Protein AF-A0A066RLZ9-F1 (afdb_monomer_lite)

pLDDT: mean 83.18, std 14.04, range [48.0, 96.62]

Structure (mmCIF, N/CA/C/O backbone):
data_AF-A0A066RLZ9-F1
#
_entry.id   AF-A0A066RLZ9-F1
#
loop_
_atom_site.group_PDB
_atom_site.id
_atom_site.type_symbol
_atom_site.label_atom_id
_atom_site.label_alt_id
_atom_site.label_comp_id
_atom_site.label_asym_id
_atom_site.label_entity_id
_atom_site.label_seq_id
_atom_site.pdbx_PDB_ins_code
_atom_site.Cartn_x
_atom_site.Cartn_y
_atom_site.Cartn_z
_atom_site.occupancy
_atom_site.B_iso_or_equiv
_atom_site.auth_seq_id
_atom_site.auth_comp_id
_atom_site.auth_asym_id
_atom_site.auth_atom_id
_atom_site.pdbx_PDB_model_num
ATOM 1 N N . MET A 1 1 ? 11.534 8.506 -28.610 1.00 51.94 1 MET A N 1
ATOM 2 C CA . MET A 1 1 ? 12.753 8.235 -27.814 1.00 51.94 1 MET A CA 1
ATOM 3 C C . MET A 1 1 ? 12.462 7.071 -26.881 1.00 51.94 1 MET A C 1
ATOM 5 O O . MET A 1 1 ? 11.448 7.120 -26.196 1.00 51.94 1 MET A O 1
ATOM 9 N N . SER A 1 2 ? 13.287 6.020 -26.891 1.00 68.06 2 SER A N 1
ATOM 10 C CA . SER A 1 2 ? 13.177 4.918 -25.924 1.00 68.06 2 SER A CA 1
ATOM 11 C C . SER A 1 2 ? 13.408 5.461 -24.516 1.00 68.06 2 SER A C 1
ATOM 13 O O . SER A 1 2 ? 14.393 6.167 -24.299 1.00 68.06 2 SER A O 1
ATOM 15 N N . LYS A 1 3 ? 12.529 5.142 -23.558 1.00 74.06 3 LYS A N 1
ATOM 16 C CA . LYS A 1 3 ? 12.810 5.419 -22.142 1.00 74.06 3 LYS A CA 1
ATOM 17 C C . LYS A 1 3 ? 14.037 4.612 -21.713 1.00 74.06 3 LYS A C 1
ATOM 19 O O . LYS A 1 3 ? 14.257 3.505 -22.207 1.00 74.06 3 LYS A O 1
ATOM 24 N N . SER A 1 4 ? 14.844 5.167 -20.812 1.00 90.75 4 SER A N 1
ATOM 25 C CA . SER A 1 4 ? 15.945 4.423 -20.199 1.00 90.75 4 SER A CA 1
ATOM 26 C C . SER A 1 4 ? 15.399 3.349 -19.254 1.00 90.75 4 SER A C 1
ATOM 28 O O . SER A 1 4 ? 14.310 3.499 -18.692 1.00 90.75 4 SER A O 1
ATOM 30 N N . LEU A 1 5 ? 16.168 2.278 -19.039 1.00 88.25 5 LEU A N 1
ATOM 31 C CA . LEU A 1 5 ? 15.798 1.200 -18.115 1.00 88.25 5 LEU A CA 1
ATOM 32 C C . LEU A 1 5 ? 15.478 1.735 -16.709 1.00 88.25 5 LEU A C 1
ATOM 34 O O . LEU A 1 5 ? 14.479 1.348 -16.111 1.00 88.25 5 LEU A O 1
ATOM 38 N N . SER A 1 6 ? 16.273 2.685 -16.210 1.00 82.50 6 SER A N 1
ATOM 39 C CA . SER A 1 6 ? 16.059 3.307 -14.898 1.00 82.50 6 SER A CA 1
ATOM 40 C C . SER A 1 6 ? 14.718 4.041 -14.806 1.00 82.50 6 SER A C 1
ATOM 42 O O . SER A 1 6 ? 14.030 3.934 -13.793 1.00 82.50 6 SER A O 1
ATOM 44 N N . ALA A 1 7 ? 14.305 4.738 -15.870 1.00 84.50 7 ALA A N 1
ATOM 45 C CA . ALA A 1 7 ? 13.005 5.407 -15.907 1.00 84.50 7 ALA A CA 1
ATOM 46 C C . ALA A 1 7 ? 11.845 4.395 -15.877 1.00 84.50 7 ALA A C 1
ATOM 48 O O . ALA A 1 7 ? 10.866 4.603 -15.162 1.00 84.50 7 ALA A O 1
ATOM 49 N N . ILE A 1 8 ? 11.985 3.271 -16.588 1.00 88.19 8 ILE A N 1
ATOM 50 C CA . ILE A 1 8 ? 10.994 2.183 -16.589 1.00 88.19 8 ILE A CA 1
ATOM 51 C C . ILE A 1 8 ? 10.862 1.564 -15.191 1.00 88.19 8 ILE A C 1
ATOM 53 O O . ILE A 1 8 ? 9.748 1.339 -14.721 1.00 88.19 8 ILE A O 1
ATOM 57 N N . VAL A 1 9 ? 11.976 1.330 -14.490 1.00 85.50 9 VAL A N 1
ATOM 58 C CA . VAL A 1 9 ? 11.957 0.783 -13.122 1.00 85.50 9 VAL A CA 1
ATOM 59 C C . VAL A 1 9 ? 11.183 1.694 -12.167 1.00 85.50 9 VAL A C 1
ATOM 61 O O . VAL A 1 9 ? 10.359 1.206 -11.393 1.00 85.50 9 VAL A O 1
ATOM 64 N N . VAL A 1 10 ? 11.401 3.010 -12.231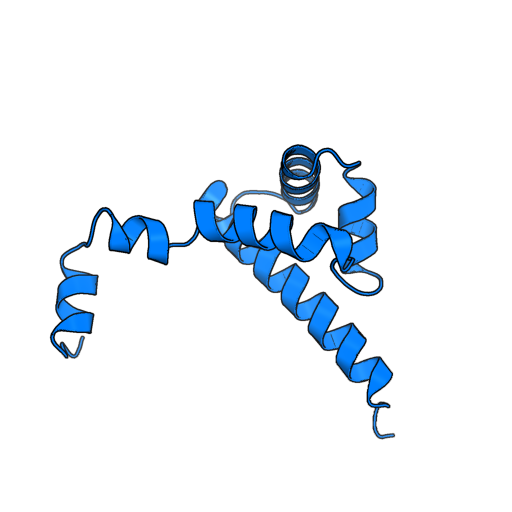 1.00 85.38 10 VAL A N 1
ATOM 65 C CA . VAL A 1 10 ? 10.674 3.977 -11.390 1.00 85.38 10 VAL A CA 1
ATOM 66 C C . VAL A 1 10 ? 9.172 3.952 -11.688 1.00 85.38 10 VAL A C 1
ATOM 68 O O . VAL A 1 10 ? 8.360 3.939 -10.761 1.00 85.38 10 VAL A O 1
ATOM 71 N N . GLU A 1 11 ? 8.787 3.889 -12.963 1.00 86.50 11 GLU A N 1
ATOM 72 C CA . GLU A 1 11 ? 7.378 3.784 -13.362 1.00 86.50 11 GLU A CA 1
ATOM 73 C C . GLU A 1 11 ? 6.723 2.502 -12.838 1.00 86.50 11 GLU A C 1
ATOM 75 O O . GLU A 1 11 ? 5.629 2.563 -12.272 1.00 86.50 11 GLU A O 1
ATOM 80 N N . LEU A 1 12 ? 7.411 1.362 -12.941 1.00 88.25 12 LEU A N 1
ATOM 81 C CA . LEU A 1 12 ? 6.926 0.085 -12.415 1.00 88.25 12 LEU A CA 1
ATOM 82 C C . LEU A 1 12 ? 6.741 0.123 -10.895 1.00 88.25 12 LEU A C 1
ATOM 84 O O . LEU A 1 12 ? 5.720 -0.345 -10.394 1.00 88.25 12 LEU A O 1
ATOM 88 N N . ARG A 1 13 ? 7.679 0.724 -10.153 1.00 90.12 13 ARG A N 1
ATOM 89 C CA . ARG A 1 13 ? 7.566 0.856 -8.690 1.00 90.12 13 ARG A CA 1
ATOM 90 C C . ARG A 1 13 ? 6.379 1.726 -8.276 1.00 90.12 13 ARG A C 1
ATOM 92 O O . ARG A 1 13 ? 5.645 1.360 -7.358 1.00 90.12 13 ARG A O 1
ATOM 99 N N . ARG A 1 14 ? 6.142 2.843 -8.974 1.00 88.81 14 ARG A N 1
ATOM 100 C CA . ARG A 1 14 ? 4.953 3.687 -8.750 1.00 88.81 14 ARG A CA 1
ATOM 101 C C . ARG A 1 14 ? 3.667 2.928 -9.052 1.00 88.81 14 ARG A C 1
ATOM 103 O O . ARG A 1 14 ? 2.735 2.970 -8.252 1.00 88.81 14 ARG A O 1
ATOM 110 N N . ALA A 1 15 ? 3.620 2.224 -10.182 1.00 86.19 15 ALA A N 1
ATOM 111 C CA . ALA A 1 15 ? 2.459 1.436 -10.580 1.00 86.19 15 ALA A CA 1
ATOM 112 C C . ALA A 1 15 ? 2.151 0.327 -9.562 1.00 86.19 15 ALA A C 1
ATOM 114 O O . ALA A 1 15 ? 0.986 0.130 -9.210 1.00 86.19 15 ALA A O 1
ATOM 115 N N . ALA A 1 16 ? 3.186 -0.339 -9.041 1.00 90.12 16 ALA A N 1
ATOM 116 C CA . ALA A 1 16 ? 3.060 -1.347 -7.996 1.00 90.12 16 ALA A CA 1
ATOM 117 C C . ALA A 1 16 ? 2.487 -0.761 -6.695 1.00 90.12 16 ALA A C 1
ATOM 119 O O . ALA A 1 16 ? 1.538 -1.319 -6.149 1.00 90.12 16 ALA A O 1
ATOM 120 N N . LEU A 1 17 ? 2.985 0.395 -6.235 1.00 93.19 17 LEU A N 1
ATOM 121 C CA . LEU A 1 17 ? 2.426 1.077 -5.062 1.00 93.19 17 LEU A CA 1
ATOM 122 C C . LEU A 1 17 ? 0.961 1.483 -5.285 1.00 93.19 17 LEU A C 1
ATOM 124 O O . LEU A 1 17 ? 0.116 1.233 -4.433 1.00 93.19 17 LEU A O 1
ATOM 128 N N . GLN A 1 18 ? 0.627 2.048 -6.445 1.00 92.56 18 GLN A N 1
ATOM 129 C CA . GLN A 1 18 ? -0.759 2.398 -6.769 1.00 92.56 18 GLN A CA 1
ATOM 130 C C . GLN A 1 18 ? -1.678 1.168 -6.779 1.00 92.56 18 GLN A C 1
ATOM 132 O O . GLN A 1 18 ? -2.803 1.227 -6.289 1.00 92.56 18 GLN A O 1
ATOM 137 N N . ALA A 1 19 ? -1.204 0.032 -7.295 1.00 90.56 19 ALA A N 1
ATOM 138 C CA . ALA A 1 19 ? -1.946 -1.224 -7.240 1.00 90.56 19 ALA A CA 1
ATOM 139 C C . ALA A 1 19 ? -2.134 -1.724 -5.798 1.00 90.56 19 ALA A C 1
ATOM 141 O O . ALA A 1 19 ? -3.237 -2.130 -5.441 1.00 90.56 19 ALA A O 1
ATOM 142 N N . ALA A 1 20 ? -1.097 -1.630 -4.962 1.00 91.69 20 ALA A N 1
ATOM 143 C CA . ALA A 1 20 ? -1.173 -1.968 -3.545 1.00 91.69 20 ALA A CA 1
ATOM 144 C C . ALA A 1 20 ? -2.222 -1.117 -2.808 1.00 91.69 20 ALA A C 1
ATOM 146 O O . ALA A 1 20 ? -3.088 -1.670 -2.134 1.00 91.69 20 ALA A O 1
ATOM 147 N N . LEU A 1 21 ? -2.209 0.207 -2.995 1.00 93.25 21 LEU A N 1
ATOM 148 C CA . LEU A 1 21 ? -3.189 1.111 -2.381 1.00 93.25 21 LEU A CA 1
ATOM 149 C C . LEU A 1 21 ? -4.619 0.829 -2.860 1.00 93.25 21 LEU A C 1
ATOM 151 O O . LEU A 1 21 ? -5.547 0.846 -2.054 1.00 93.25 21 LEU A O 1
ATOM 155 N N . ARG A 1 22 ? -4.808 0.504 -4.147 1.00 91.62 22 ARG A N 1
ATOM 156 C CA . ARG A 1 22 ? -6.116 0.074 -4.670 1.00 91.62 22 ARG A CA 1
ATOM 157 C C . ARG A 1 22 ? -6.604 -1.216 -4.016 1.00 91.62 22 ARG A C 1
ATOM 159 O O . ARG A 1 22 ? -7.773 -1.281 -3.650 1.00 91.62 22 ARG A O 1
ATOM 166 N N . ASN A 1 23 ? -5.729 -2.206 -3.838 1.00 89.94 23 ASN A N 1
ATOM 167 C CA . ASN A 1 23 ? -6.082 -3.455 -3.156 1.00 89.94 23 ASN A CA 1
ATOM 168 C C . ASN A 1 23 ? -6.462 -3.209 -1.693 1.00 89.94 23 ASN A C 1
ATOM 170 O O . ASN A 1 23 ? -7.449 -3.762 -1.216 1.00 89.94 23 ASN A O 1
ATOM 174 N N . ILE A 1 24 ? -5.723 -2.344 -0.996 1.00 90.50 24 ILE A N 1
ATOM 175 C CA . ILE A 1 24 ? -6.066 -1.941 0.372 1.00 90.50 24 ILE A CA 1
ATOM 176 C C . ILE A 1 24 ? -7.436 -1.258 0.393 1.00 90.50 24 ILE A C 1
ATOM 178 O O . ILE A 1 24 ? -8.286 -1.644 1.189 1.00 90.50 24 ILE A O 1
ATOM 182 N N . ASN A 1 25 ? -7.699 -0.312 -0.513 1.00 92.94 25 ASN A N 1
ATOM 183 C CA . ASN A 1 25 ? -9.001 0.353 -0.590 1.00 92.94 25 ASN A CA 1
ATOM 184 C C . ASN A 1 25 ? -10.140 -0.645 -0.820 1.00 92.94 25 ASN A C 1
ATOM 186 O O . ASN A 1 25 ? -11.150 -0.618 -0.124 1.00 92.94 25 ASN A O 1
ATOM 190 N N . LEU A 1 26 ? -9.956 -1.562 -1.768 1.00 89.19 26 LEU A N 1
ATOM 191 C CA . LEU A 1 26 ? -10.940 -2.589 -2.083 1.00 89.19 26 LEU A CA 1
ATOM 192 C C . LEU A 1 26 ? -11.248 -3.486 -0.875 1.00 89.19 26 LEU A C 1
ATOM 194 O O . LEU A 1 26 ? -12.412 -3.762 -0.607 1.00 89.19 26 LEU A O 1
ATOM 198 N N . HIS A 1 27 ? -10.230 -3.940 -0.143 1.00 86.12 27 HIS A N 1
ATOM 199 C CA . HIS A 1 27 ? -10.412 -4.978 0.879 1.00 86.12 27 HIS A CA 1
ATOM 200 C C . HIS A 1 27 ? -10.618 -4.458 2.300 1.00 86.12 27 HIS A C 1
ATOM 202 O O . HIS A 1 27 ? -11.252 -5.144 3.100 1.00 86.12 27 HIS A O 1
ATOM 208 N N . VAL A 1 28 ? -10.100 -3.274 2.620 1.00 88.94 28 VAL A N 1
ATOM 209 C CA . VAL A 1 28 ? -10.254 -2.651 3.943 1.00 88.94 28 VAL A CA 1
ATOM 210 C C . VAL A 1 28 ? -11.442 -1.693 3.959 1.00 88.94 28 VAL A C 1
ATOM 212 O O . VAL A 1 28 ? -12.164 -1.635 4.950 1.00 88.94 28 VAL A O 1
ATOM 215 N N . PHE A 1 29 ? -11.680 -0.980 2.856 1.00 87.81 29 PHE A N 1
ATOM 216 C CA . PHE A 1 29 ? -12.637 0.127 2.800 1.00 87.81 29 PHE A CA 1
ATOM 217 C C . PHE A 1 29 ? -13.776 -0.077 1.791 1.00 87.81 29 PHE A C 1
ATOM 219 O O . PHE A 1 29 ? -14.520 0.868 1.533 1.00 87.81 29 PHE A O 1
ATOM 226 N N . ASP A 1 30 ? -13.920 -1.270 1.199 1.00 88.56 30 ASP A N 1
ATOM 227 C CA . ASP A 1 30 ? -14.952 -1.562 0.185 1.00 88.56 30 ASP A CA 1
ATOM 228 C C . ASP A 1 30 ? -14.935 -0.545 -0.980 1.00 88.56 30 ASP A C 1
ATOM 230 O O . ASP A 1 30 ? -15.969 -0.102 -1.476 1.00 88.56 30 ASP A O 1
ATOM 234 N N . SER A 1 31 ? -13.732 -0.102 -1.370 1.00 91.44 31 SER A N 1
ATOM 235 C CA . SER A 1 31 ? -13.491 0.930 -2.392 1.00 91.44 31 SER A CA 1
ATOM 236 C C . SER A 1 31 ? -14.057 2.326 -2.084 1.00 91.44 31 SER A C 1
ATOM 238 O O . SER A 1 31 ? -14.195 3.139 -3.000 1.00 91.44 31 SER A O 1
ATOM 240 N N . ARG A 1 32 ? -14.358 2.642 -0.818 1.00 95.50 32 ARG A N 1
ATOM 241 C CA . ARG A 1 32 ? -14.952 3.934 -0.417 1.00 95.50 32 ARG A CA 1
ATOM 242 C C . ARG A 1 32 ? -13.962 4.930 0.173 1.00 95.50 32 ARG A C 1
ATOM 244 O O . ARG A 1 32 ? -14.336 6.087 0.344 1.00 95.50 32 ARG A O 1
ATOM 251 N N . ALA A 1 33 ? -12.730 4.519 0.473 1.00 95.69 33 ALA A N 1
ATOM 252 C CA . ALA A 1 33 ? -11.746 5.442 1.022 1.00 95.69 33 ALA A CA 1
ATOM 253 C C . ALA A 1 33 ? -11.224 6.404 -0.048 1.00 95.69 33 ALA A C 1
ATOM 255 O O . ALA A 1 33 ? -10.911 6.024 -1.183 1.00 95.69 33 ALA A O 1
ATOM 256 N N . THR A 1 34 ? -11.087 7.659 0.360 1.00 96.56 34 THR A N 1
ATOM 257 C CA . THR A 1 34 ? -10.355 8.694 -0.364 1.00 96.56 34 THR A CA 1
ATOM 258 C C . THR A 1 34 ? -8.850 8.409 -0.349 1.00 96.56 34 THR A C 1
ATOM 260 O O . THR A 1 34 ? -8.332 7.685 0.501 1.00 96.56 34 THR A O 1
ATOM 263 N N . GLU A 1 35 ? -8.104 9.034 -1.266 1.00 94.25 35 GLU A N 1
ATOM 264 C CA . GLU A 1 35 ? -6.636 8.934 -1.293 1.00 94.25 35 GLU A CA 1
ATOM 265 C C . GLU A 1 35 ? -6.004 9.365 0.043 1.00 94.25 35 GLU A C 1
ATOM 267 O O . GLU A 1 35 ? -5.042 8.756 0.510 1.00 94.25 35 GLU A O 1
ATOM 272 N N . ARG A 1 36 ? -6.575 10.387 0.694 1.00 95.88 36 ARG A N 1
ATOM 273 C CA . ARG A 1 36 ? -6.116 10.863 2.002 1.00 95.88 36 ARG A CA 1
ATOM 274 C C . ARG A 1 36 ? -6.278 9.793 3.081 1.00 95.88 36 ARG A C 1
ATOM 276 O O . ARG A 1 36 ? -5.311 9.514 3.780 1.00 95.88 36 ARG A O 1
ATOM 283 N N . GLU A 1 37 ? -7.456 9.185 3.180 1.00 96.62 37 GLU A N 1
ATOM 284 C CA . GLU A 1 37 ? -7.735 8.132 4.168 1.00 96.62 37 GLU A CA 1
ATOM 285 C C . GLU A 1 37 ? -6.845 6.904 3.948 1.00 96.62 37 GLU A C 1
ATOM 287 O O . GLU A 1 37 ? -6.343 6.329 4.910 1.00 96.62 37 GLU A O 1
ATOM 292 N N . LEU A 1 38 ? -6.562 6.542 2.690 1.00 95.25 38 LEU A N 1
ATOM 293 C CA . LEU A 1 38 ? -5.623 5.460 2.379 1.00 95.25 38 LEU A CA 1
ATOM 294 C C . LEU A 1 38 ? -4.199 5.778 2.836 1.00 95.25 38 LEU A C 1
ATOM 296 O O . LEU A 1 38 ? -3.529 4.914 3.401 1.00 95.25 38 LEU A O 1
ATOM 300 N N . HIS A 1 39 ? -3.727 7.002 2.594 1.00 95.94 39 HIS A N 1
ATOM 301 C CA . HIS A 1 39 ? -2.405 7.422 3.050 1.00 95.94 39 HIS A CA 1
ATOM 302 C C . HIS A 1 39 ? -2.314 7.457 4.577 1.00 95.94 39 HIS A C 1
ATOM 304 O O . HIS A 1 39 ? -1.307 7.014 5.121 1.00 95.94 39 HIS A O 1
ATOM 310 N N . GLU A 1 40 ? -3.348 7.955 5.260 1.00 96.62 40 GLU A N 1
ATOM 311 C CA . GLU A 1 40 ? -3.429 7.972 6.724 1.00 96.62 40 GLU A CA 1
ATOM 312 C C . GLU A 1 40 ? -3.423 6.549 7.299 1.00 96.62 40 GLU A C 1
ATOM 314 O O . GLU A 1 40 ? -2.636 6.261 8.199 1.00 96.62 40 GLU A O 1
ATOM 319 N N . TYR A 1 41 ? -4.216 5.641 6.724 1.00 95.38 41 TYR A N 1
ATOM 320 C CA . TYR A 1 41 ? -4.271 4.239 7.131 1.00 95.38 41 TYR A CA 1
ATOM 321 C C . TYR A 1 41 ? -2.920 3.532 6.974 1.00 95.38 41 TYR A C 1
ATOM 323 O O . TYR A 1 41 ? -2.388 2.987 7.938 1.00 95.38 41 TYR A O 1
ATOM 331 N N . VAL A 1 42 ? -2.324 3.580 5.778 1.00 94.75 42 VAL A N 1
ATOM 332 C CA . VAL A 1 42 ? -1.036 2.917 5.518 1.00 94.75 42 VAL A CA 1
ATOM 333 C C . VAL A 1 42 ? 0.070 3.509 6.386 1.00 94.75 42 VAL A C 1
ATOM 335 O O . VAL A 1 42 ? 0.892 2.772 6.920 1.00 94.75 42 VAL A O 1
ATOM 338 N N . ALA A 1 43 ? 0.092 4.829 6.558 1.00 95.75 43 ALA A N 1
ATOM 339 C CA . ALA A 1 43 ? 1.067 5.472 7.424 1.00 95.75 43 ALA A CA 1
ATOM 340 C C . ALA A 1 43 ? 0.895 5.060 8.891 1.00 95.75 43 ALA A C 1
ATOM 342 O O . ALA A 1 43 ? 1.897 4.802 9.552 1.00 95.75 43 ALA A O 1
ATOM 343 N N . GLY A 1 44 ? -0.345 4.923 9.370 1.00 95.94 44 GLY A N 1
ATOM 344 C CA . GLY A 1 44 ? -0.644 4.389 10.698 1.00 95.94 44 GLY A CA 1
ATOM 345 C C . GLY A 1 44 ? -0.101 2.973 10.892 1.00 95.94 44 GLY A C 1
ATOM 346 O O . GLY A 1 44 ? 0.595 2.719 11.871 1.00 95.94 44 GLY A O 1
ATOM 347 N N . GLU A 1 45 ? -0.324 2.083 9.923 1.00 94.06 45 GLU A N 1
ATOM 348 C CA . GLU A 1 45 ? 0.185 0.704 9.973 1.00 94.06 45 GLU A CA 1
ATOM 349 C C . GLU A 1 45 ? 1.722 0.619 9.931 1.00 94.06 45 GLU A C 1
ATOM 351 O O . GLU A 1 45 ? 2.298 -0.318 10.477 1.00 94.06 45 GLU A O 1
ATOM 356 N N . LEU A 1 46 ? 2.393 1.591 9.303 1.00 92.94 46 LEU A N 1
ATOM 357 C CA . LEU A 1 46 ? 3.858 1.658 9.218 1.00 92.94 46 LEU A CA 1
ATOM 358 C C . LEU A 1 46 ? 4.504 2.508 10.332 1.00 92.94 46 LEU A C 1
ATOM 360 O O . LEU A 1 46 ? 5.730 2.639 10.372 1.00 92.94 46 LEU A O 1
ATOM 364 N N . GLY A 1 47 ? 3.706 3.144 11.197 1.00 94.44 47 GLY A N 1
ATOM 365 C CA . GLY A 1 47 ? 4.199 4.109 12.185 1.00 94.44 47 GLY A CA 1
ATOM 366 C C . GLY A 1 47 ? 4.879 5.335 11.558 1.00 94.44 47 GLY A C 1
ATOM 367 O O . GLY A 1 47 ? 5.840 5.863 12.115 1.00 94.44 47 GLY A O 1
ATOM 368 N N . GLN A 1 48 ? 4.426 5.763 10.378 1.00 95.19 48 GLN A N 1
ATOM 369 C CA . GLN A 1 48 ? 5.006 6.856 9.593 1.00 95.19 48 GLN A CA 1
ATOM 370 C C . GLN A 1 48 ? 4.065 8.060 9.480 1.00 95.19 48 GLN A C 1
ATOM 372 O O . GLN A 1 48 ? 2.890 8.021 9.837 1.00 95.19 48 GLN A O 1
ATOM 377 N N . TYR A 1 49 ? 4.585 9.157 8.927 1.00 94.38 49 TYR A N 1
ATOM 378 C CA . TYR A 1 49 ? 3.789 10.331 8.574 1.00 94.38 49 TYR A CA 1
ATOM 379 C C . TYR A 1 49 ? 3.042 10.126 7.235 1.00 94.38 49 TYR A C 1
ATOM 381 O O . TYR A 1 49 ? 3.684 9.758 6.248 1.00 94.38 49 TYR A O 1
ATOM 389 N N . PRO A 1 50 ? 1.733 10.442 7.115 1.00 92.25 50 PRO A N 1
ATOM 390 C CA . PRO A 1 50 ? 0.962 10.246 5.874 1.00 92.25 50 PRO A CA 1
ATOM 391 C C . PRO A 1 50 ? 1.526 10.953 4.636 1.00 92.25 50 PRO A C 1
ATOM 393 O O . PRO A 1 50 ? 1.414 10.453 3.513 1.00 92.25 50 PRO A O 1
ATOM 396 N N . GLY A 1 51 ? 2.189 12.100 4.822 1.00 92.75 51 GLY A N 1
ATOM 397 C CA . GLY A 1 51 ? 2.858 12.802 3.725 1.00 92.75 51 GLY A CA 1
ATOM 398 C C . GLY A 1 51 ? 3.972 11.980 3.071 1.00 92.75 51 GLY A C 1
ATOM 399 O O . GLY A 1 51 ? 4.232 12.160 1.884 1.00 92.75 51 GLY A O 1
ATOM 400 N N . LEU A 1 52 ? 4.573 11.035 3.801 1.00 93.50 52 LEU A N 1
ATOM 401 C CA . LEU A 1 52 ? 5.597 10.134 3.283 1.00 93.50 52 LEU A CA 1
ATOM 402 C C . LEU A 1 52 ? 5.020 9.188 2.218 1.00 93.50 52 LEU A C 1
ATOM 404 O O . LEU A 1 52 ? 5.598 9.052 1.141 1.00 93.50 52 LEU A O 1
ATOM 408 N N . ILE A 1 53 ? 3.828 8.629 2.458 1.00 93.75 53 ILE A N 1
ATOM 409 C CA . ILE A 1 53 ? 3.139 7.746 1.501 1.00 93.75 53 ILE A CA 1
ATOM 410 C C . ILE A 1 53 ? 2.802 8.512 0.216 1.00 93.75 53 ILE A C 1
ATOM 412 O O . ILE A 1 53 ? 3.044 8.030 -0.893 1.00 93.75 53 ILE A O 1
ATOM 416 N N . ARG A 1 54 ? 2.342 9.762 0.357 1.00 91.62 54 ARG A N 1
ATOM 417 C CA . ARG A 1 54 ? 2.104 10.668 -0.777 1.00 91.62 54 ARG A CA 1
ATOM 418 C C . ARG A 1 54 ? 3.383 10.978 -1.564 1.00 91.62 54 ARG A C 1
ATOM 420 O O . ARG A 1 54 ? 3.330 11.160 -2.779 1.00 91.62 54 ARG A O 1
ATOM 427 N N . CYS A 1 55 ? 4.535 11.070 -0.905 1.00 93.25 55 CYS A N 1
ATOM 428 C CA . CYS A 1 55 ? 5.812 11.233 -1.597 1.00 93.25 55 CYS A CA 1
ATOM 429 C C . CYS A 1 55 ? 6.156 9.975 -2.407 1.00 93.25 55 CYS A C 1
ATOM 431 O O . CYS A 1 55 ? 6.546 10.078 -3.571 1.00 93.25 55 CYS A O 1
ATOM 433 N N . TRP A 1 56 ? 5.951 8.783 -1.850 1.00 93.06 56 TRP A N 1
ATOM 434 C CA . TRP A 1 56 ? 6.250 7.520 -2.533 1.00 93.06 56 TRP A CA 1
ATOM 435 C C . TRP A 1 56 ? 5.453 7.336 -3.825 1.00 93.06 56 TRP A C 1
ATOM 437 O O . TRP A 1 56 ? 6.006 6.876 -4.826 1.00 93.06 56 TRP A O 1
ATOM 447 N N . THR A 1 57 ? 4.187 7.768 -3.853 1.00 86.56 57 THR A N 1
ATOM 448 C CA . THR A 1 57 ? 3.353 7.712 -5.066 1.00 86.56 57 THR A CA 1
ATOM 449 C C . THR A 1 57 ? 3.841 8.642 -6.182 1.00 86.56 57 THR A C 1
ATOM 451 O O . THR A 1 57 ? 3.544 8.394 -7.353 1.00 86.56 57 THR A O 1
ATOM 454 N N . ARG A 1 58 ? 4.624 9.677 -5.847 1.00 87.19 58 ARG A N 1
ATOM 455 C CA . ARG A 1 58 ? 5.181 10.665 -6.788 1.00 87.19 58 ARG A CA 1
ATOM 456 C C . ARG A 1 58 ? 6.650 10.421 -7.152 1.00 87.19 58 ARG A C 1
ATOM 458 O O . ARG A 1 58 ? 7.074 10.865 -8.216 1.00 87.19 58 ARG A O 1
ATOM 465 N N . HIS A 1 59 ? 7.415 9.728 -6.305 1.00 86.88 59 HIS A N 1
ATOM 466 C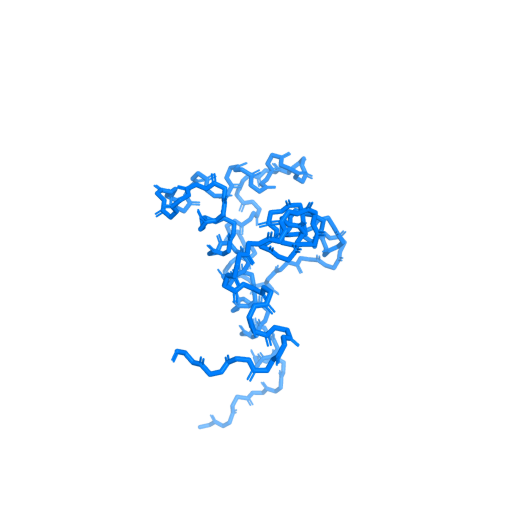 CA . HIS A 1 59 ? 8.869 9.553 -6.438 1.00 86.88 59 HIS A CA 1
ATOM 467 C C . HIS A 1 59 ? 9.269 8.138 -6.866 1.00 86.88 59 HIS A C 1
ATOM 469 O O . HIS A 1 59 ? 9.055 7.795 -8.018 1.00 86.88 59 HIS A O 1
ATOM 475 N N . GLU A 1 60 ? 9.889 7.315 -6.026 1.00 86.06 60 GLU A N 1
ATOM 476 C CA . GLU A 1 60 ? 10.445 6.021 -6.460 1.00 86.06 60 GLU A CA 1
ATOM 477 C C . GLU A 1 60 ? 9.594 4.811 -6.056 1.00 86.06 60 GLU A C 1
ATOM 479 O O . GLU A 1 60 ? 10.030 3.674 -6.223 1.00 86.06 60 GLU A O 1
ATOM 484 N N . GLY A 1 61 ? 8.373 5.031 -5.562 1.00 91.00 61 GLY A N 1
ATOM 485 C CA . GLY A 1 61 ? 7.570 3.989 -4.927 1.00 91.00 61 GLY A CA 1
ATOM 486 C C . GLY A 1 61 ? 7.996 3.751 -3.478 1.00 91.00 61 GLY A C 1
ATOM 487 O O . GLY A 1 61 ? 8.530 4.647 -2.827 1.00 91.00 61 GLY A O 1
ATOM 488 N N . VAL A 1 62 ? 7.714 2.551 -2.967 1.00 92.25 62 VAL A N 1
ATOM 489 C CA . VAL A 1 62 ? 8.002 2.173 -1.574 1.00 92.25 62 VAL A CA 1
ATOM 490 C C . VAL A 1 62 ? 9.518 2.013 -1.370 1.00 92.25 62 VAL A C 1
ATOM 492 O O . VAL A 1 62 ? 10.135 1.247 -2.118 1.00 92.25 62 VAL A O 1
ATOM 495 N N . PRO A 1 63 ? 10.131 2.686 -0.377 1.00 92.69 63 PRO A N 1
ATOM 496 C CA . PRO A 1 63 ? 11.529 2.479 -0.013 1.00 92.69 63 PRO A CA 1
ATOM 497 C C . PRO A 1 63 ? 11.786 1.044 0.447 1.00 92.69 63 PRO A C 1
ATOM 499 O O . PRO A 1 63 ? 10.904 0.382 0.996 1.00 92.69 63 PRO A O 1
ATOM 502 N N . ARG A 1 64 ? 13.006 0.551 0.220 1.00 92.06 64 ARG A N 1
ATOM 503 C CA . ARG A 1 64 ? 13.353 -0.867 0.405 1.00 92.06 64 ARG A CA 1
ATOM 504 C C . ARG A 1 64 ? 13.096 -1.348 1.834 1.00 92.06 64 ARG A C 1
ATOM 506 O O . ARG A 1 64 ? 12.635 -2.470 2.019 1.00 92.06 64 ARG A O 1
ATOM 513 N N . GLU A 1 65 ? 13.379 -0.500 2.810 1.00 93.75 65 GLU A N 1
ATOM 514 C CA . GLU A 1 65 ? 13.199 -0.743 4.237 1.00 93.75 65 GLU A CA 1
ATOM 515 C C . GLU A 1 65 ? 11.732 -0.973 4.635 1.00 93.75 65 GLU A C 1
ATOM 517 O O . GLU A 1 65 ? 11.485 -1.729 5.565 1.00 93.75 65 GLU A O 1
ATOM 522 N N . PHE A 1 66 ? 10.762 -0.431 3.887 1.00 93.81 66 PHE A N 1
ATOM 523 C CA . PHE A 1 66 ? 9.327 -0.575 4.177 1.00 93.81 66 PHE A CA 1
ATOM 524 C C . PHE A 1 66 ? 8.635 -1.669 3.351 1.00 93.81 66 PHE A C 1
ATOM 526 O O . PHE A 1 66 ? 7.435 -1.902 3.506 1.00 93.81 66 PHE A O 1
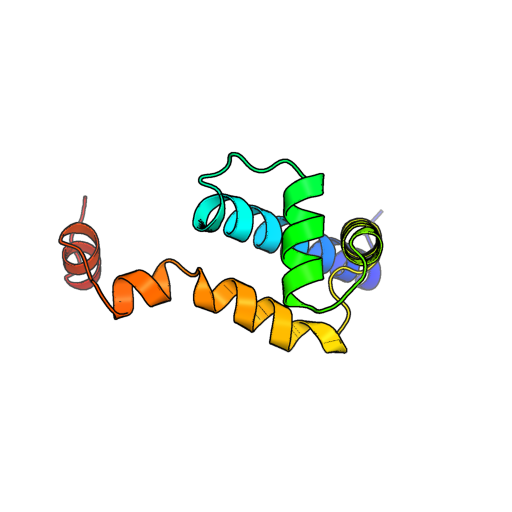ATOM 533 N N . VAL A 1 67 ? 9.354 -2.353 2.452 1.00 91.56 67 VAL A N 1
ATOM 534 C CA . VAL A 1 67 ? 8.751 -3.362 1.560 1.00 91.56 67 VAL A CA 1
ATOM 535 C C . VAL A 1 67 ? 8.152 -4.525 2.353 1.00 91.56 67 VAL A C 1
ATOM 537 O O . VAL A 1 67 ? 7.042 -4.953 2.047 1.00 91.56 67 VAL A O 1
ATOM 540 N N . SER A 1 68 ? 8.855 -5.023 3.374 1.00 91.00 68 SER A N 1
ATOM 541 C CA . SER A 1 68 ? 8.382 -6.153 4.191 1.00 91.00 68 SER A CA 1
ATOM 542 C C . SER A 1 68 ? 7.089 -5.819 4.942 1.00 91.00 68 SER A C 1
ATOM 544 O O . SER A 1 68 ? 6.138 -6.606 4.952 1.00 91.00 68 SER A O 1
ATOM 546 N N . ASP A 1 69 ? 7.019 -4.620 5.514 1.00 91.81 69 ASP A N 1
ATOM 547 C CA . ASP A 1 69 ? 5.854 -4.171 6.275 1.00 91.81 69 ASP A CA 1
ATOM 548 C C . ASP A 1 69 ? 4.661 -3.907 5.350 1.00 91.81 69 ASP A C 1
ATOM 550 O O . ASP A 1 69 ? 3.545 -4.351 5.628 1.00 91.81 69 ASP A O 1
ATOM 554 N N . MET A 1 70 ? 4.896 -3.303 4.178 1.00 90.25 70 MET A N 1
ATOM 555 C CA . MET A 1 70 ? 3.859 -3.146 3.150 1.00 90.25 70 MET A CA 1
ATOM 556 C C . MET A 1 70 ? 3.312 -4.487 2.661 1.00 90.25 70 MET A C 1
ATOM 558 O O . MET A 1 70 ? 2.098 -4.634 2.504 1.00 90.25 70 MET A O 1
ATOM 562 N N . LEU A 1 71 ? 4.172 -5.486 2.454 1.00 89.75 71 LEU A N 1
ATOM 563 C CA . LEU A 1 71 ? 3.724 -6.837 2.111 1.00 89.75 71 LEU A CA 1
ATOM 564 C C . LEU A 1 71 ? 2.897 -7.459 3.241 1.00 89.75 71 LEU A C 1
ATOM 566 O O . LEU A 1 71 ? 1.900 -8.123 2.968 1.00 89.75 71 LEU A O 1
ATOM 570 N N . SER A 1 72 ? 3.253 -7.205 4.500 1.00 89.50 72 SER A N 1
ATOM 571 C CA . SER A 1 72 ? 2.492 -7.682 5.660 1.00 89.50 72 SER A CA 1
ATOM 572 C C . SER A 1 72 ? 1.096 -7.047 5.739 1.00 89.50 72 SER A C 1
ATOM 574 O O . SER A 1 72 ? 0.116 -7.752 5.989 1.00 89.50 72 SER A O 1
ATOM 576 N N . ILE A 1 73 ? 0.967 -5.745 5.447 1.00 88.94 73 ILE A N 1
ATOM 577 C CA . ILE A 1 73 ? -0.333 -5.063 5.306 1.00 88.94 73 ILE A CA 1
ATOM 578 C C . ILE A 1 73 ? -1.161 -5.725 4.200 1.00 88.94 73 ILE A C 1
ATOM 580 O O . ILE A 1 73 ? -2.299 -6.132 4.437 1.00 88.94 73 ILE A O 1
ATOM 584 N N . LEU A 1 74 ? -0.584 -5.892 3.008 1.00 86.62 74 LEU A N 1
ATOM 585 C CA . LEU A 1 74 ? -1.285 -6.491 1.870 1.00 86.62 74 LEU A CA 1
ATOM 586 C C . LEU A 1 74 ? -1.719 -7.933 2.143 1.00 86.62 74 LEU A C 1
ATOM 588 O O . LEU A 1 74 ? -2.827 -8.312 1.775 1.00 86.62 74 LEU A O 1
ATOM 592 N N . ASN A 1 75 ? -0.884 -8.725 2.813 1.00 84.12 75 ASN A N 1
ATOM 593 C CA . ASN A 1 75 ? -1.179 -10.123 3.109 1.00 84.12 75 ASN A CA 1
ATOM 594 C C . ASN A 1 75 ? -2.293 -10.287 4.149 1.00 84.12 75 ASN A C 1
ATOM 596 O O . ASN A 1 75 ? -3.126 -11.176 3.983 1.00 84.12 75 ASN A O 1
ATOM 600 N N . ARG A 1 76 ? -2.377 -9.413 5.165 1.00 78.38 76 ARG A N 1
ATOM 601 C CA . ARG A 1 76 ? -3.488 -9.434 6.141 1.00 78.38 76 ARG A CA 1
ATOM 602 C C . ARG A 1 76 ? -4.853 -9.238 5.485 1.00 78.38 76 ARG A C 1
ATOM 604 O O . ARG A 1 76 ? -5.839 -9.816 5.933 1.00 78.38 76 ARG A O 1
ATOM 611 N N . HIS A 1 77 ? -4.900 -8.440 4.422 1.00 68.81 77 HIS A N 1
ATOM 612 C CA . HIS A 1 77 ? -6.133 -8.105 3.707 1.00 68.81 77 HIS A CA 1
ATOM 613 C C . HIS A 1 77 ? -6.259 -8.819 2.360 1.00 68.81 77 HIS A C 1
ATOM 615 O 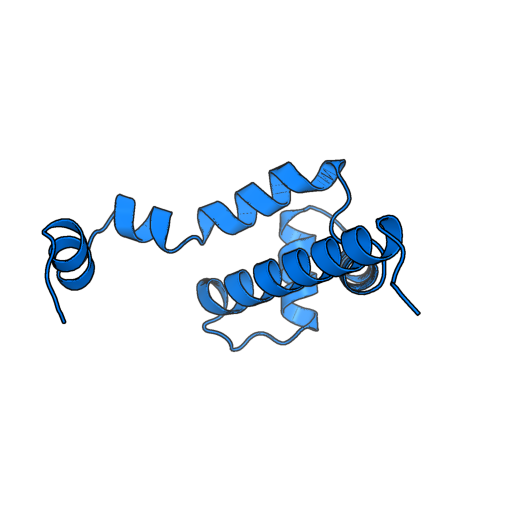O . HIS A 1 77 ? -7.207 -8.583 1.613 1.00 68.81 77 HIS A O 1
ATOM 621 N N . SER A 1 78 ? -5.322 -9.716 2.055 1.00 68.12 78 SER A N 1
ATOM 622 C CA . SER A 1 78 ? -5.345 -10.512 0.843 1.00 68.12 78 SER A CA 1
ATOM 623 C C . SER A 1 78 ? -6.548 -11.446 0.869 1.00 68.12 78 SER A C 1
ATOM 625 O O . SER A 1 78 ? -6.738 -12.252 1.782 1.00 68.12 78 SER A O 1
ATOM 627 N N . VAL A 1 79 ? -7.331 -11.373 -0.201 1.00 57.78 79 VAL A N 1
ATOM 628 C CA . VAL A 1 79 ? -8.395 -12.316 -0.558 1.00 57.78 79 VAL A CA 1
ATOM 629 C C . VAL A 1 79 ? -7.905 -13.767 -0.458 1.00 57.78 79 VAL A C 1
ATOM 631 O O . VAL A 1 79 ? -8.649 -14.638 -0.012 1.00 57.78 79 VAL A O 1
ATOM 634 N N . TRP A 1 80 ? -6.623 -14.022 -0.743 1.00 51.81 80 TRP A N 1
ATOM 635 C CA . TRP A 1 80 ? -6.012 -15.340 -0.584 1.00 51.81 80 TRP A CA 1
ATOM 636 C C . TRP A 1 80 ? -5.959 -15.812 0.870 1.00 51.81 80 TRP A C 1
ATOM 638 O O . TRP A 1 80 ? -6.288 -16.964 1.112 1.00 51.81 80 TRP A O 1
ATOM 648 N N . ALA A 1 81 ? -5.649 -14.952 1.845 1.00 54.94 81 ALA A N 1
ATOM 649 C CA . ALA A 1 81 ? -5.652 -15.342 3.258 1.00 54.94 81 ALA A CA 1
ATOM 650 C C . ALA A 1 81 ? -7.078 -15.657 3.748 1.00 54.94 81 ALA A C 1
ATOM 652 O O . ALA A 1 81 ? -7.306 -16.656 4.431 1.00 54.94 81 ALA A O 1
ATOM 653 N N . ARG A 1 82 ? -8.074 -14.860 3.331 1.00 53.25 82 ARG A N 1
ATOM 654 C CA . ARG A 1 82 ? -9.483 -15.105 3.683 1.00 53.25 82 ARG A CA 1
ATOM 655 C C . ARG A 1 82 ? -10.025 -16.388 3.055 1.00 53.25 82 ARG A C 1
ATOM 657 O O . ARG A 1 82 ? -10.781 -17.100 3.704 1.00 53.25 82 ARG A O 1
ATOM 664 N N . HIS A 1 83 ? -9.632 -16.705 1.825 1.00 51.22 83 HIS A N 1
ATOM 665 C CA . HIS A 1 83 ? -10.074 -17.916 1.130 1.00 51.22 83 HIS A CA 1
ATOM 666 C C . HIS A 1 83 ? -9.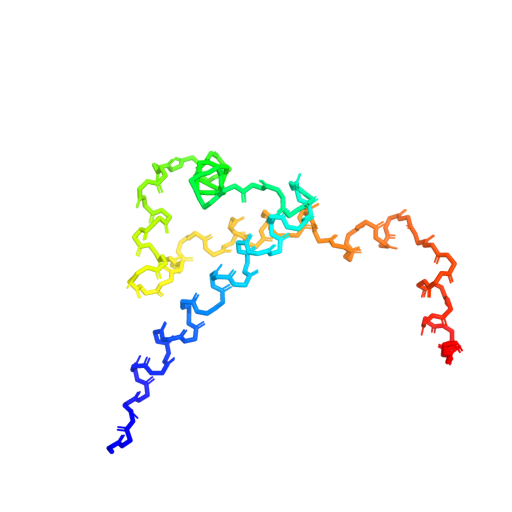268 -19.168 1.469 1.00 51.22 83 HIS A C 1
ATOM 668 O O . HIS A 1 83 ? -9.791 -20.267 1.324 1.00 51.22 83 HIS A O 1
ATOM 674 N N . GLN A 1 84 ? -8.040 -19.015 1.966 1.00 53.12 84 GLN A N 1
ATOM 675 C CA . GLN A 1 84 ? -7.277 -20.103 2.578 1.00 53.12 84 GLN A CA 1
ATOM 676 C C . GLN A 1 84 ? -7.868 -20.512 3.934 1.00 53.12 84 GLN A C 1
ATOM 678 O O . GLN A 1 84 ? -7.876 -21.695 4.255 1.00 53.12 84 GLN A O 1
ATOM 683 N N . LEU A 1 85 ? -8.389 -19.555 4.711 1.00 56.19 85 LEU A N 1
ATOM 684 C CA . LEU A 1 85 ? -8.983 -19.819 6.028 1.00 56.19 85 LEU A CA 1
ATOM 685 C C . LEU A 1 85 ? -10.496 -20.106 5.975 1.00 56.19 85 LEU A C 1
ATOM 687 O O . LEU A 1 85 ? -11.013 -20.805 6.843 1.00 56.19 85 LEU A O 1
ATOM 691 N N . TYR A 1 86 ? -11.213 -19.581 4.973 1.00 56.66 86 TYR A N 1
ATOM 692 C CA . TYR A 1 86 ? -12.654 -19.784 4.779 1.00 56.66 86 TYR A CA 1
ATOM 693 C C . TYR A 1 86 ? -13.023 -19.857 3.280 1.00 56.66 86 TYR A C 1
ATOM 695 O O . TYR A 1 86 ? -13.525 -18.885 2.694 1.00 56.66 86 TYR A O 1
ATOM 703 N N . PRO A 1 87 ? -12.744 -20.989 2.610 1.00 59.00 87 PRO A N 1
ATOM 704 C CA . PRO A 1 87 ? -13.062 -21.163 1.197 1.00 59.00 87 PRO A CA 1
ATOM 705 C C . PRO A 1 87 ? -14.581 -21.174 0.967 1.00 59.00 87 PRO A C 1
ATOM 707 O O . PRO A 1 87 ? -15.332 -21.822 1.694 1.00 59.00 87 PRO A O 1
ATOM 710 N N . ASN A 1 88 ? -15.049 -20.469 -0.068 1.00 70.50 88 ASN A N 1
ATOM 711 C CA . ASN A 1 88 ? -16.450 -20.500 -0.500 1.00 70.50 88 ASN A CA 1
ATOM 712 C C . ASN A 1 88 ? -16.640 -21.431 -1.715 1.00 70.50 88 ASN A C 1
ATOM 714 O O . ASN A 1 88 ? -15.670 -21.850 -2.350 1.00 70.50 88 ASN A O 1
ATOM 718 N N . LYS A 1 89 ? -17.900 -21.751 -2.052 1.00 75.81 89 LYS A N 1
ATOM 719 C CA . LYS A 1 89 ? -18.238 -22.695 -3.138 1.00 75.81 89 LYS A CA 1
ATOM 720 C C . LYS A 1 89 ? -17.620 -22.306 -4.486 1.00 75.81 89 LYS A C 1
ATOM 722 O O . LYS A 1 89 ? -17.165 -23.180 -5.213 1.00 75.81 89 LYS A O 1
ATOM 727 N N . THR A 1 90 ? -17.560 -21.011 -4.793 1.00 67.50 90 THR A N 1
ATOM 728 C CA . THR A 1 90 ? -16.983 -20.489 -6.041 1.00 67.50 90 THR A CA 1
ATOM 729 C C . THR A 1 90 ? -15.492 -20.805 -6.162 1.00 67.50 90 THR A C 1
ATOM 731 O O . THR A 1 90 ? -15.020 -21.177 -7.230 1.00 67.50 90 THR A O 1
ATOM 734 N N . ILE A 1 91 ? -14.745 -20.703 -5.065 1.00 66.25 91 ILE A N 1
ATOM 735 C CA . ILE A 1 91 ? -13.298 -20.957 -5.058 1.00 66.25 91 ILE A CA 1
ATOM 736 C C . ILE A 1 91 ? -12.991 -22.444 -5.034 1.00 66.25 91 ILE A C 1
ATOM 738 O O . ILE A 1 91 ? -12.080 -22.889 -5.727 1.00 66.25 91 ILE A O 1
ATOM 742 N N . ALA A 1 92 ? -13.790 -23.222 -4.301 1.00 71.75 92 ALA A N 1
ATOM 743 C CA . ALA A 1 92 ? -13.726 -24.674 -4.379 1.00 71.75 92 ALA A CA 1
ATOM 744 C C . ALA A 1 92 ? -13.954 -25.158 -5.824 1.00 71.75 92 ALA A C 1
ATOM 746 O O . ALA A 1 92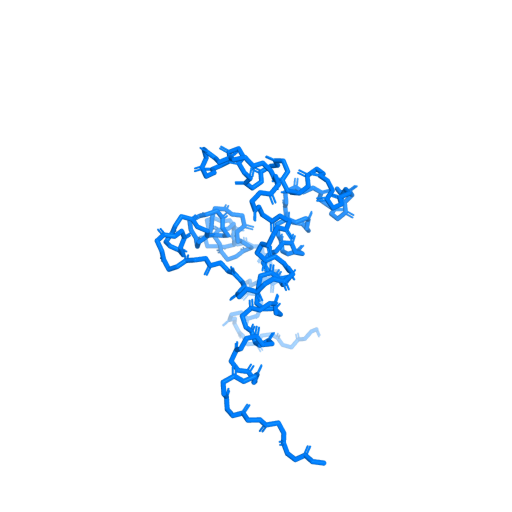 ? -13.208 -26.005 -6.306 1.00 71.75 92 ALA A O 1
ATOM 747 N N . ALA A 1 93 ? -14.916 -24.565 -6.542 1.00 73.62 93 ALA A N 1
ATOM 748 C CA . ALA A 1 93 ? -15.175 -24.883 -7.945 1.00 73.62 93 ALA A CA 1
ATOM 749 C C . ALA A 1 93 ? -13.980 -24.546 -8.854 1.00 73.62 93 ALA A C 1
ATOM 751 O O . ALA A 1 93 ? -13.581 -25.386 -9.652 1.00 73.62 93 ALA A O 1
ATOM 752 N N . GLN A 1 94 ? -13.347 -23.379 -8.687 1.00 67.00 94 GLN A N 1
ATOM 753 C CA . GLN A 1 94 ? -12.140 -23.013 -9.446 1.00 67.00 94 GLN A CA 1
ATOM 754 C C . GLN A 1 94 ? -10.973 -23.982 -9.206 1.00 67.00 94 GLN A C 1
ATOM 756 O O . GLN A 1 94 ? -10.246 -24.311 -10.141 1.00 67.00 94 GLN A O 1
ATOM 761 N N . TYR A 1 95 ? -10.807 -24.473 -7.975 1.00 68.88 95 TYR A N 1
ATOM 762 C CA . TYR A 1 95 ? -9.753 -25.434 -7.634 1.00 68.88 95 TYR A CA 1
ATOM 763 C C . TYR A 1 95 ? -10.000 -26.829 -8.223 1.00 68.88 95 TYR A C 1
ATOM 765 O O . TYR A 1 95 ? -9.059 -27.544 -8.554 1.00 68.88 95 TYR A O 1
ATOM 773 N N . LEU A 1 96 ? -11.270 -27.207 -8.374 1.00 76.00 96 LEU A N 1
ATOM 774 C CA . LEU A 1 96 ? -11.695 -28.469 -8.983 1.00 76.00 96 LEU A CA 1
ATOM 775 C C . LEU A 1 96 ? -11.732 -28.413 -10.523 1.00 76.00 96 LEU A C 1
ATOM 777 O O . LEU A 1 96 ? -12.162 -29.378 -11.149 1.00 76.00 96 LEU A O 1
ATOM 781 N N . GLY A 1 97 ? -11.286 -27.311 -11.137 1.00 63.94 97 GLY A N 1
ATOM 782 C CA . GLY A 1 97 ? -11.287 -27.131 -12.593 1.00 63.94 97 GLY A CA 1
ATOM 783 C C . GLY A 1 97 ? -12.635 -26.694 -13.177 1.00 63.94 97 GLY A C 1
ATOM 784 O O . GLY A 1 97 ? -12.870 -26.882 -14.366 1.00 63.94 97 GLY A O 1
ATOM 785 N N . GLY A 1 98 ? -13.529 -26.134 -12.358 1.00 48.00 98 GLY A N 1
ATOM 786 C CA . GLY A 1 98 ? -14.855 -25.689 -12.774 1.00 48.00 98 GLY A CA 1
ATOM 787 C C . GLY A 1 98 ? -14.810 -24.467 -13.690 1.00 48.00 98 GLY A C 1
ATOM 788 O O . GLY A 1 98 ? -14.441 -23.368 -13.265 1.00 48.00 98 GLY A O 1
ATOM 789 N N . GLU A 1 99 ? -15.229 -24.666 -14.939 1.00 52.06 99 GLU A N 1
ATOM 790 C CA . GLU A 1 99 ? -15.713 -23.601 -15.815 1.00 52.06 99 GLU A CA 1
ATOM 791 C C . GLU A 1 99 ? -16.958 -22.937 -15.199 1.00 52.06 99 GLU A C 1
ATOM 793 O O . GLU A 1 99 ? -17.676 -23.546 -14.406 1.00 52.06 99 GLU A O 1
ATOM 798 N N . ARG A 1 100 ? -17.137 -21.650 -15.513 1.00 48.75 100 ARG A N 1
ATOM 799 C CA . ARG A 1 100 ? -18.145 -20.744 -14.939 1.00 48.75 100 ARG A CA 1
ATOM 800 C C . ARG A 1 100 ? -19.578 -21.256 -15.016 1.00 48.75 100 ARG A C 1
ATOM 802 O O . ARG A 1 100 ? -19.950 -21.780 -16.085 1.00 48.75 100 ARG A O 1
#

Foldseek 3Di:
DDDDPVVVQQVVQLVVLVVLLCLCCCQVVVVPDDPQRSLVVLCVQVVHDSVVSVVLNVTRHDDPVCPVSSVVSNCVRDPVVVCVVPNDPVVVCVVVVHDD

Radius of gyration: 16.54 Å; chains: 1; bounding box: 34×41×40 Å

Sequence (100 aa):
MSKSLSAIVVELRRAALQAALRNINLHVFDSRATERELHEYVAGELGQYPGLIRCWTRHEGVPREFVSDMLSILNRHSVWARHQLYPNKTIAAQYLGGER

Secondary structure (DSSP, 8-state):
-PPPHHHHHHHHHHHHHHHHHHHHHHHHHTT---HHHHHHHHHHHHTS-HHHHHHHHHTTSS-GGGHHHHHHHHHHT-HHHHHHHS--HHHHHHHTT---

Organism: NCBI:txid1654360